Protein AF-A0A1A3QNN2-F1 (afdb_monomer)

Sequence (150 aa):
MANIGSTLSAANSAAAASTAAVPAAAADQVSAAVSQLLSAHGQEYQALAGQVEAFHQQFTQNLQAGAGAYAGAEAANVAVMQPLAAAASSIAGAAVAAANPVVQWFNGLLVDLQNLIGRFLFFLFAPILDPIINSLANAIATAIVQGLFK

Nearest PDB structures (foldseek):
  4fzs-assembly1_A  TM=6.208E-01  e=8.136E+00  Homo sapiens

Solvent-accessible surface area (backbone atoms only — not comparable to full-atom values): 8108 Å² total; per-residue (Å²): 137,64,64,63,64,52,51,51,49,53,51,49,63,70,45,42,64,68,38,38,60,38,73,51,88,48,96,48,70,65,35,42,53,51,19,50,53,47,13,51,51,30,48,51,50,52,57,49,49,55,53,50,50,56,50,51,52,53,52,54,51,52,51,51,52,50,52,50,51,52,54,50,50,51,52,52,50,50,65,58,47,54,59,52,52,52,49,53,53,50,52,55,50,49,53,52,60,66,46,45,61,57,53,51,50,53,52,48,51,54,51,51,50,53,53,50,51,52,53,50,51,45,68,74,42,41,84,69,46,50,62,53,53,53,50,51,52,50,52,50,54,50,49,54,57,58,60,72,76,106

Mean predicted aligned error: 12.83 Å

Radius of gyration: 50.77 Å; Cα contacts (8 Å, |Δi|>4): 39; chains: 1; bounding box: 118×33×108 Å

Secondary structure (DSSP, 8-state):
--HHHHHHHHHHHHHHHHHHSPPPSSSSHHHHHHHHHHHHHHHHHHHHHHHHHHHHHHHHHHHHHHHHHHHHHHHHHHHHHHHHHHHHHHHHHHHHHHHHHHHHHHHHHHHHHHHHHHHHHHHHHHHHHHHHHHHHHHHHHHHHHHHHT-

Foldseek 3Di:
DCVVLVVLVVVLVVCLVCQLQPDQPDPDPVSVVVRNVRNVVSVVVSVVSVVVSVVVVVVVVVVVVVVVVVVVVVVVVCVVVVVVVVVVVVVVVVVVVVCVVVVVVVVVVVVVVVVVVVVVVCVVCVVVVVVVVVVVVVVVVVVVVVVVVD

Structure (mmCIF, N/CA/C/O backbone):
data_AF-A0A1A3QNN2-F1
#
_entry.id   AF-A0A1A3QNN2-F1
#
loop_
_atom_site.group_PDB
_atom_site.id
_atom_site.type_symbol
_atom_site.label_atom_id
_atom_site.label_alt_id
_atom_site.label_comp_id
_atom_site.label_asym_id
_atom_site.label_entity_id
_atom_site.label_seq_id
_atom_site.pdbx_PDB_ins_code
_atom_site.Cartn_x
_atom_site.Cartn_y
_atom_site.Cartn_z
_atom_site.occupancy
_atom_site.B_iso_or_equiv
_atom_site.auth_seq_id
_atom_site.auth_comp_id
_atom_site.auth_asym_id
_atom_site.auth_atom_id
_atom_site.pdbx_PDB_model_num
ATOM 1 N N . MET A 1 1 ? -8.728 -9.376 13.944 1.00 53.78 1 MET A N 1
ATOM 2 C CA . MET A 1 1 ? -8.782 -8.447 15.098 1.00 53.78 1 MET A CA 1
ATOM 3 C C . MET A 1 1 ? -10.073 -8.586 15.925 1.00 53.78 1 MET A C 1
ATOM 5 O O . MET A 1 1 ? -10.527 -7.613 16.497 1.00 53.78 1 MET A O 1
ATOM 9 N N . ALA A 1 2 ? -10.645 -9.791 16.061 1.00 60.56 2 ALA A N 1
ATOM 10 C CA . ALA A 1 2 ? -11.905 -10.008 16.791 1.00 60.56 2 ALA A CA 1
ATOM 11 C C . ALA A 1 2 ? -11.723 -10.384 18.279 1.00 60.56 2 ALA A C 1
ATOM 13 O O . ALA A 1 2 ? -12.703 -10.593 18.988 1.00 60.56 2 ALA A O 1
ATOM 14 N N . ASN A 1 3 ? -10.480 -10.500 18.761 1.00 78.44 3 ASN A N 1
ATOM 15 C CA . ASN A 1 3 ? -10.209 -11.115 20.063 1.00 78.44 3 ASN A CA 1
ATOM 16 C C . ASN A 1 3 ? -10.598 -10.209 21.244 1.00 78.44 3 ASN A C 1
ATOM 18 O O . ASN A 1 3 ? -11.096 -10.697 22.247 1.00 78.44 3 ASN A O 1
ATOM 22 N N . ILE A 1 4 ? -10.424 -8.887 21.115 1.00 85.88 4 ILE A N 1
ATOM 23 C CA . ILE A 1 4 ? -10.742 -7.941 22.199 1.00 85.88 4 ILE A CA 1
ATOM 24 C C . ILE A 1 4 ? -12.257 -7.824 22.384 1.00 85.88 4 ILE A C 1
ATOM 26 O O . ILE A 1 4 ? -12.738 -8.016 23.494 1.00 85.88 4 ILE A O 1
ATOM 30 N N . GLY A 1 5 ? -13.013 -7.573 21.307 1.00 86.62 5 GLY A N 1
ATOM 31 C CA . GLY A 1 5 ? -14.473 -7.462 21.379 1.00 86.62 5 GLY A CA 1
ATOM 32 C C . GLY A 1 5 ? -15.151 -8.741 21.882 1.00 86.62 5 GLY A C 1
ATOM 33 O O . GLY A 1 5 ? -16.014 -8.668 22.748 1.00 86.62 5 GLY A O 1
ATOM 34 N N . SER A 1 6 ? -14.719 -9.916 21.410 1.00 86.06 6 SER A N 1
ATOM 35 C CA . SER A 1 6 ? -15.267 -11.199 21.888 1.00 86.06 6 SER A CA 1
ATOM 36 C C . SER A 1 6 ? -14.889 -11.509 23.341 1.00 86.06 6 SER A C 1
ATOM 38 O O . SER A 1 6 ? -15.743 -11.962 24.099 1.00 86.06 6 SER A O 1
ATOM 40 N N . THR A 1 7 ? -13.653 -11.215 23.761 1.00 90.94 7 THR A N 1
ATOM 41 C CA . THR A 1 7 ? -13.229 -11.374 25.166 1.00 90.94 7 THR A CA 1
ATOM 42 C C . THR A 1 7 ? -14.007 -10.438 26.090 1.00 90.94 7 THR A C 1
ATOM 44 O O . THR A 1 7 ? -14.441 -10.853 27.162 1.00 90.94 7 THR A O 1
ATOM 47 N N . LEU A 1 8 ? -14.217 -9.187 25.671 1.00 89.31 8 LEU A N 1
ATOM 48 C CA . LEU A 1 8 ? -14.967 -8.201 26.446 1.00 89.31 8 LEU A CA 1
ATOM 49 C C . LEU A 1 8 ? -16.445 -8.590 26.572 1.00 89.31 8 LEU A C 1
ATOM 51 O O . LEU A 1 8 ? -16.998 -8.514 27.665 1.00 89.31 8 LEU A O 1
ATOM 55 N N . SER A 1 9 ? -17.054 -9.074 25.488 1.00 90.31 9 SER A N 1
ATOM 56 C CA . SER A 1 9 ? -18.429 -9.580 25.500 1.00 90.31 9 SER A CA 1
ATOM 57 C C . SER A 1 9 ? -18.596 -10.775 26.440 1.00 90.31 9 SER A C 1
ATOM 59 O O . SER A 1 9 ? -19.490 -10.794 27.287 1.00 90.31 9 SER A O 1
ATOM 61 N N . ALA A 1 10 ? -17.668 -11.737 26.381 1.00 91.62 10 ALA A N 1
ATOM 62 C CA . ALA A 1 10 ? -17.665 -12.886 27.282 1.00 91.62 10 ALA A CA 1
ATOM 63 C C . ALA A 1 10 ? -17.510 -12.468 28.755 1.00 91.62 10 ALA A C 1
ATOM 65 O O . ALA A 1 10 ? -18.221 -12.981 29.620 1.00 91.62 10 ALA A O 1
ATOM 66 N N . ALA A 1 11 ? -16.623 -11.511 29.043 1.00 92.69 11 ALA A N 1
ATOM 67 C CA . ALA A 1 11 ? -16.431 -10.979 30.390 1.00 92.69 11 ALA A CA 1
ATOM 68 C C . ALA A 1 11 ? -17.681 -10.245 30.909 1.00 92.69 11 ALA A C 1
ATOM 70 O O . ALA A 1 11 ? -18.110 -10.490 32.038 1.00 92.69 11 ALA A O 1
ATOM 71 N N . ASN A 1 12 ? -18.305 -9.404 30.077 1.00 93.06 12 ASN A N 1
ATOM 72 C CA . ASN A 1 12 ? -19.528 -8.681 30.432 1.00 93.06 12 ASN A CA 1
ATOM 73 C C . ASN A 1 12 ? -20.699 -9.634 30.675 1.00 93.06 12 ASN A C 1
ATOM 75 O O . ASN A 1 12 ? -21.387 -9.499 31.688 1.00 93.06 12 ASN A O 1
ATOM 79 N N . SER A 1 13 ? -20.872 -10.642 29.816 1.00 92.62 13 SER A N 1
ATOM 80 C CA . SER A 1 13 ? -21.900 -11.671 29.986 1.00 92.62 13 SER A CA 1
ATOM 81 C C . SER A 1 13 ? -21.688 -12.499 31.255 1.00 92.62 13 SER A C 1
ATOM 83 O O . SER A 1 13 ? -22.666 -12.831 31.923 1.00 92.62 13 SER A O 1
ATOM 85 N N . ALA A 1 14 ? -20.440 -12.826 31.609 1.00 95.12 14 ALA A N 1
ATOM 86 C CA . ALA A 1 14 ? -20.132 -13.568 32.832 1.00 95.12 14 ALA A CA 1
ATOM 87 C C . ALA A 1 14 ? -20.438 -12.754 34.104 1.00 95.12 14 ALA A C 1
ATOM 89 O O . ALA A 1 14 ? -20.874 -13.316 35.108 1.00 95.12 14 ALA A O 1
ATOM 90 N N . ALA A 1 15 ? -20.244 -11.433 34.059 1.00 93.75 15 ALA A N 1
ATOM 91 C CA . ALA A 1 15 ? -20.502 -10.525 35.179 1.00 93.75 15 ALA A CA 1
ATOM 92 C C . ALA A 1 15 ? -21.952 -10.000 35.249 1.00 93.75 15 ALA A C 1
ATOM 94 O O . ALA A 1 15 ? -22.338 -9.388 36.248 1.00 93.75 15 ALA A O 1
ATOM 95 N N . ALA A 1 16 ? -22.767 -10.210 34.211 1.00 94.19 16 ALA A N 1
ATOM 96 C CA . ALA A 1 16 ? -24.087 -9.590 34.092 1.00 94.19 16 ALA A CA 1
ATOM 97 C C . ALA A 1 16 ? -25.035 -9.963 35.237 1.00 94.19 16 ALA A C 1
ATOM 99 O O . ALA A 1 16 ? -25.620 -9.086 35.867 1.00 94.19 16 ALA A O 1
ATOM 100 N N . ALA A 1 17 ? -25.149 -11.254 35.554 1.00 91.69 17 ALA A N 1
ATOM 101 C CA . ALA A 1 17 ? -26.087 -11.719 36.574 1.00 91.69 17 ALA A CA 1
ATOM 102 C C . ALA A 1 17 ? -25.721 -11.224 37.984 1.00 91.69 17 ALA A C 1
ATOM 104 O O . ALA A 1 17 ? -26.600 -10.830 38.745 1.00 91.69 17 ALA A O 1
ATOM 105 N N . SER A 1 18 ? -24.430 -11.213 38.332 1.00 93.75 18 SER A N 1
ATOM 106 C CA . SER A 1 18 ? -23.973 -10.830 39.674 1.00 93.75 18 SER A CA 1
ATOM 107 C C . SER A 1 18 ? -24.000 -9.322 39.920 1.00 93.75 18 SER A C 1
ATOM 109 O O . SER A 1 18 ? -24.103 -8.902 41.069 1.00 93.75 18 SER A O 1
ATOM 111 N N . THR A 1 19 ? -23.931 -8.506 38.865 1.00 94.88 19 THR A N 1
ATOM 112 C CA . THR A 1 19 ? -23.944 -7.037 38.973 1.00 94.88 19 THR A CA 1
ATOM 113 C C . THR A 1 19 ? -25.334 -6.428 38.777 1.00 94.88 19 THR A C 1
ATOM 115 O O . THR A 1 19 ? -25.612 -5.380 39.350 1.00 94.88 19 THR A O 1
ATOM 118 N N . ALA A 1 20 ? -26.231 -7.082 38.031 1.00 94.81 20 ALA A N 1
ATOM 119 C CA . ALA A 1 20 ? -27.588 -6.586 37.765 1.00 94.81 20 ALA A CA 1
ATOM 120 C C . ALA A 1 20 ? -28.656 -7.063 38.773 1.00 94.81 20 ALA A C 1
ATOM 122 O O . ALA A 1 20 ? -29.792 -6.588 38.722 1.00 94.81 20 ALA A O 1
ATOM 123 N N . ALA A 1 21 ? -28.314 -8.006 39.658 1.00 93.19 21 ALA A N 1
ATOM 124 C CA . ALA A 1 21 ? -29.215 -8.581 40.661 1.00 93.19 21 ALA A CA 1
ATOM 125 C C . ALA A 1 21 ? -28.521 -8.701 42.030 1.00 93.19 21 ALA A C 1
ATOM 127 O O . ALA A 1 21 ? -28.374 -9.790 42.588 1.00 93.19 21 ALA A O 1
ATOM 128 N N . VAL A 1 22 ? -28.062 -7.568 42.566 1.00 95.19 22 VAL A N 1
ATOM 129 C CA . VAL A 1 22 ? -27.357 -7.516 43.853 1.00 95.19 22 VAL A CA 1
ATOM 130 C C . VAL A 1 22 ?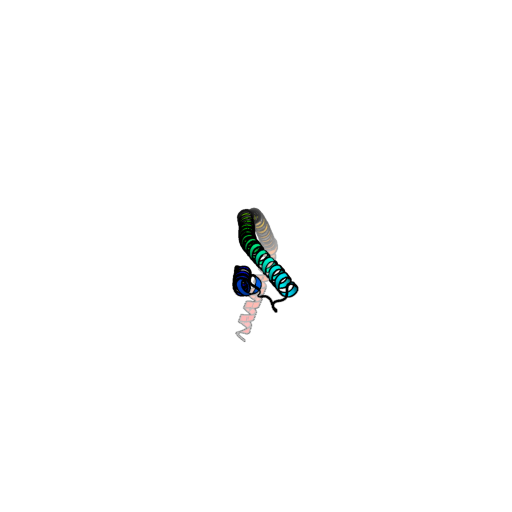 -28.370 -7.654 44.995 1.00 95.19 22 VAL A C 1
ATOM 132 O O . VAL A 1 22 ? -29.264 -6.816 45.090 1.00 95.19 22 VAL A O 1
ATOM 135 N N . PRO A 1 23 ? -28.262 -8.655 45.888 1.00 92.81 23 PRO A N 1
ATOM 136 C CA . PRO A 1 23 ? -29.171 -8.796 47.025 1.00 92.81 23 PRO A CA 1
ATOM 137 C C . PRO A 1 23 ? -28.888 -7.762 48.127 1.00 92.81 23 PRO A C 1
ATOM 139 O O . PRO A 1 23 ? -27.761 -7.291 48.284 1.00 92.81 23 PRO A O 1
ATOM 142 N N . ALA A 1 24 ? -29.905 -7.427 48.927 1.00 93.50 24 ALA A N 1
ATOM 143 C CA . ALA A 1 24 ? -29.736 -6.570 50.102 1.00 93.50 24 ALA A CA 1
ATOM 144 C C . ALA A 1 24 ? -28.898 -7.278 51.182 1.00 93.50 24 ALA A C 1
ATOM 146 O O . ALA A 1 24 ? -29.132 -8.446 51.491 1.00 93.50 24 ALA A O 1
ATOM 147 N N . ALA A 1 25 ? -27.938 -6.562 51.774 1.00 91.75 25 ALA A N 1
ATOM 148 C CA . ALA A 1 25 ? -27.034 -7.115 52.787 1.00 91.75 25 ALA A CA 1
ATOM 149 C C . ALA A 1 25 ? -27.722 -7.380 54.142 1.00 91.75 25 ALA A C 1
ATOM 151 O O . ALA A 1 25 ? -27.307 -8.267 54.885 1.00 91.75 25 ALA A O 1
ATOM 152 N N . ALA A 1 26 ? -28.774 -6.620 54.456 1.00 90.81 26 ALA A N 1
ATOM 153 C CA . ALA A 1 26 ? -29.610 -6.769 55.642 1.00 90.81 26 ALA A CA 1
ATOM 154 C C . ALA A 1 26 ? -31.054 -6.313 55.348 1.00 90.81 26 ALA A C 1
ATOM 156 O O . ALA A 1 26 ? -31.343 -5.769 54.284 1.00 90.81 26 ALA A O 1
ATOM 157 N N . ALA A 1 27 ? -31.972 -6.559 56.289 1.00 92.31 27 ALA A N 1
ATOM 158 C CA . ALA A 1 27 ? -33.405 -6.272 56.140 1.00 92.31 27 ALA A CA 1
ATOM 159 C C . ALA A 1 27 ? -33.782 -4.787 56.335 1.00 92.31 27 ALA A C 1
ATOM 161 O O . ALA A 1 27 ? -34.964 -4.445 56.359 1.00 92.31 27 ALA A O 1
ATOM 162 N N . ASP A 1 28 ? -32.800 -3.905 56.518 1.00 96.44 28 ASP A N 1
ATOM 163 C CA . ASP A 1 28 ? -33.036 -2.478 56.681 1.00 96.44 28 ASP A CA 1
ATOM 164 C C . ASP A 1 28 ? -33.253 -1.768 55.330 1.00 96.44 28 ASP A C 1
ATOM 166 O O . ASP A 1 28 ? -32.859 -2.234 54.258 1.00 96.44 28 ASP A O 1
ATOM 170 N N . GLN A 1 29 ? -33.888 -0.598 55.391 1.00 94.25 29 GLN A N 1
ATOM 171 C CA . GLN A 1 29 ? -34.237 0.184 54.204 1.00 94.25 29 GLN A CA 1
ATOM 172 C C . GLN A 1 29 ? -33.010 0.733 53.462 1.00 94.25 29 GLN A C 1
ATOM 174 O O . GLN A 1 29 ? -33.074 0.907 52.246 1.00 94.25 29 GLN A O 1
ATOM 179 N N . VAL A 1 30 ? -31.895 0.985 54.156 1.00 95.56 30 VAL A N 1
ATOM 180 C CA . VAL A 1 30 ? -30.668 1.494 53.528 1.00 95.56 30 VAL A CA 1
ATOM 181 C C . VAL A 1 30 ? -30.022 0.387 52.699 1.00 95.56 30 VAL A C 1
ATOM 183 O O . VAL A 1 30 ? -29.708 0.610 51.531 1.00 95.56 30 VAL A O 1
ATOM 186 N N . SER A 1 31 ? -29.912 -0.827 53.243 1.00 95.69 31 SER A N 1
ATOM 187 C CA . SER A 1 31 ? -29.427 -2.005 52.512 1.00 95.69 31 SER A CA 1
ATOM 188 C C . SER A 1 31 ? -30.272 -2.313 51.274 1.00 95.69 31 SER A C 1
ATOM 190 O O . SER A 1 31 ? -29.718 -2.616 50.214 1.00 95.69 31 SER A O 1
ATOM 192 N N . ALA A 1 32 ? -31.600 -2.198 51.378 1.00 95.31 32 ALA A N 1
ATOM 193 C CA . ALA A 1 32 ? -32.502 -2.371 50.240 1.00 95.31 32 ALA A CA 1
ATOM 194 C C . ALA A 1 32 ? -32.297 -1.288 49.164 1.00 95.31 32 ALA A C 1
ATOM 196 O O . ALA A 1 32 ? -32.194 -1.609 47.980 1.00 95.31 32 ALA A O 1
ATOM 197 N N . ALA A 1 33 ? -32.177 -0.018 49.567 1.00 95.56 33 ALA A N 1
ATOM 198 C CA . ALA A 1 33 ? -31.946 1.092 48.643 1.00 95.56 33 ALA A CA 1
ATOM 199 C C . ALA A 1 33 ? -30.590 0.983 47.922 1.00 95.56 33 ALA A C 1
ATOM 201 O O . ALA A 1 33 ? -30.511 1.209 46.715 1.00 95.56 33 ALA A O 1
ATOM 202 N N . VAL A 1 34 ? -29.528 0.585 48.632 1.00 96.06 34 VAL A N 1
ATOM 203 C CA . VAL A 1 34 ? -28.193 0.380 48.041 1.00 96.06 34 VAL A CA 1
ATOM 204 C C . VAL A 1 34 ? -28.201 -0.785 47.046 1.00 96.06 34 VAL A C 1
ATOM 206 O O . VAL A 1 34 ? -27.667 -0.650 45.947 1.00 96.06 34 VAL A O 1
ATOM 209 N N . SER A 1 35 ? -28.842 -1.906 47.389 1.00 96.31 35 SER A N 1
ATOM 210 C CA . SER A 1 35 ? -29.010 -3.053 46.482 1.00 96.31 35 SER A CA 1
ATOM 211 C C . SER A 1 35 ? -29.755 -2.669 45.197 1.00 96.31 35 SER A C 1
ATOM 213 O O . SER A 1 35 ? -29.321 -3.043 44.102 1.00 96.31 35 SER A O 1
ATOM 215 N N . GLN A 1 36 ? -30.825 -1.873 45.305 1.00 96.31 36 GLN A N 1
ATOM 216 C CA . GLN A 1 36 ? -31.558 -1.365 44.143 1.00 96.31 36 GLN A CA 1
ATOM 217 C C . GLN A 1 36 ? -30.700 -0.442 43.275 1.00 96.31 36 GLN A C 1
ATOM 219 O O . GLN A 1 36 ? -30.675 -0.620 42.058 1.00 96.31 36 GLN A O 1
ATOM 224 N N . LEU A 1 37 ? -29.965 0.498 43.879 1.00 96.38 37 LEU A N 1
ATOM 225 C CA . LEU A 1 37 ? -29.078 1.407 43.149 1.00 96.38 37 LEU A CA 1
ATOM 226 C C . LEU A 1 37 ? -27.994 0.643 42.374 1.00 96.38 37 LEU A C 1
ATOM 228 O O . LEU A 1 37 ? -27.776 0.910 41.193 1.00 96.38 37 LEU A O 1
ATOM 232 N N . LEU A 1 38 ? -27.334 -0.321 43.021 1.00 96.69 38 LEU A N 1
ATOM 233 C CA . LEU A 1 38 ? -26.283 -1.127 42.393 1.00 96.69 38 LEU A CA 1
ATOM 234 C C . LEU A 1 38 ? -26.834 -1.993 41.257 1.00 96.69 38 LEU A C 1
ATOM 236 O O . LEU A 1 38 ? -26.234 -2.047 40.187 1.00 96.69 38 LEU A O 1
ATOM 240 N N . SER A 1 39 ? -27.994 -2.617 41.469 1.00 97.12 39 SER A N 1
ATOM 241 C CA . SER A 1 39 ? -28.652 -3.436 40.447 1.00 97.12 39 SER A CA 1
ATOM 242 C C . SER A 1 39 ? -29.067 -2.598 39.235 1.00 97.12 39 SER A C 1
ATOM 244 O O . SER A 1 39 ? -28.838 -3.014 38.100 1.00 97.12 39 SER A O 1
ATOM 246 N N . ALA A 1 40 ? -29.612 -1.396 39.457 1.00 97.00 40 ALA A N 1
ATOM 247 C CA . ALA A 1 40 ? -29.950 -0.461 38.384 1.00 97.00 40 ALA A CA 1
ATOM 248 C C . ALA A 1 40 ? -28.701 -0.034 37.594 1.00 97.00 40 ALA A C 1
ATOM 250 O O . ALA A 1 40 ? -28.695 -0.103 36.366 1.00 97.00 40 ALA A O 1
ATOM 251 N N . HIS A 1 41 ? -27.610 0.306 38.287 1.00 96.75 41 HIS A N 1
ATOM 252 C CA . HIS A 1 41 ? -26.347 0.651 37.636 1.00 96.75 41 HIS A CA 1
ATOM 253 C C . HIS A 1 41 ? -25.772 -0.513 36.813 1.00 96.75 41 HIS A C 1
ATOM 255 O O . HIS A 1 41 ? -25.306 -0.312 35.692 1.00 96.75 41 HIS A O 1
ATOM 261 N N . GLY A 1 42 ? -25.846 -1.744 37.331 1.00 96.06 42 GLY A N 1
ATOM 262 C CA . GLY A 1 42 ? -25.444 -2.946 36.600 1.00 96.06 42 GLY A CA 1
ATOM 263 C C . GLY A 1 42 ? -26.254 -3.151 35.317 1.00 96.06 42 GLY A C 1
ATOM 264 O O . GLY A 1 42 ? -25.684 -3.465 34.275 1.00 96.06 42 GLY A O 1
ATOM 265 N N . GLN A 1 43 ? -27.568 -2.915 35.354 1.00 96.19 43 G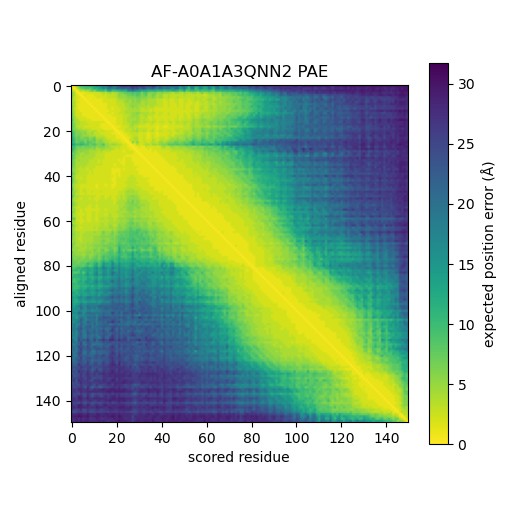LN A N 1
ATOM 266 C CA . GLN A 1 43 ? -28.434 -3.012 34.172 1.00 96.19 43 GLN A CA 1
ATOM 267 C C . GLN A 1 43 ? -28.096 -1.950 33.115 1.00 96.19 43 GLN A C 1
ATOM 269 O O . GLN A 1 43 ? -27.993 -2.277 31.930 1.00 96.19 43 GLN A O 1
ATOM 274 N N . GLU A 1 44 ? -27.864 -0.703 33.530 1.00 96.56 44 GLU A N 1
ATOM 275 C CA . GLU A 1 44 ? -27.427 0.375 32.633 1.00 96.56 44 GLU A CA 1
ATOM 276 C C . GLU A 1 44 ? -26.061 0.076 32.003 1.00 96.56 44 GLU A C 1
ATOM 278 O O . GLU A 1 44 ? -25.883 0.245 30.794 1.00 96.56 44 GLU A O 1
ATOM 283 N N . TYR A 1 45 ? -25.112 -0.429 32.797 1.00 96.25 45 TYR A N 1
ATOM 284 C CA . TYR A 1 45 ? -23.802 -0.840 32.301 1.00 96.25 45 TYR A CA 1
ATOM 285 C C . TYR A 1 45 ? -23.917 -1.931 31.232 1.00 96.25 45 TYR A C 1
ATOM 287 O O . TYR A 1 45 ? -23.284 -1.826 30.184 1.00 96.25 45 TYR A O 1
ATOM 295 N N . GLN A 1 46 ? -24.751 -2.952 31.453 1.00 96.19 46 GLN A N 1
ATOM 296 C CA . GLN A 1 46 ? -24.952 -4.030 30.478 1.00 96.19 46 GLN A CA 1
ATOM 297 C C . GLN A 1 46 ? -25.613 -3.525 29.186 1.00 96.19 46 GLN A C 1
ATOM 299 O O . GLN A 1 46 ? -25.221 -3.929 28.089 1.00 96.19 46 GLN A O 1
ATOM 304 N N . ALA A 1 47 ? -26.560 -2.587 29.287 1.00 94.69 47 ALA A N 1
ATOM 305 C CA . ALA A 1 47 ? -27.153 -1.949 28.114 1.00 94.69 47 ALA A CA 1
ATOM 306 C C . ALA A 1 47 ? -26.113 -1.150 27.306 1.00 94.69 47 ALA A C 1
ATOM 308 O O . ALA A 1 47 ? -26.079 -1.236 26.075 1.00 94.69 47 ALA A O 1
ATOM 309 N N . LEU A 1 48 ? -25.232 -0.410 27.986 1.00 94.81 48 LEU A N 1
ATOM 310 C CA . LEU A 1 48 ? -24.137 0.321 27.348 1.00 94.81 48 LEU A CA 1
ATOM 311 C C . LEU A 1 48 ? -23.093 -0.626 26.739 1.00 94.81 48 LEU A C 1
ATOM 313 O O . LEU A 1 48 ? -22.625 -0.383 25.626 1.00 94.81 48 LEU A O 1
ATOM 317 N N . ALA A 1 49 ? -22.757 -1.720 27.425 1.00 92.19 49 ALA A N 1
ATOM 318 C CA . ALA A 1 49 ? -21.829 -2.732 26.932 1.00 92.19 49 ALA A CA 1
ATOM 319 C C . ALA A 1 49 ? -22.279 -3.295 25.574 1.00 92.19 49 ALA A C 1
ATOM 321 O O . ALA A 1 49 ? -21.470 -3.370 24.648 1.00 92.19 49 ALA A O 1
ATOM 322 N N . GLY A 1 50 ? -23.578 -3.570 25.406 1.00 91.19 50 GLY A N 1
ATOM 323 C CA . GLY A 1 50 ? -24.138 -3.991 24.117 1.00 91.19 50 GLY A CA 1
ATOM 324 C C . GLY A 1 50 ? -23.986 -2.941 23.003 1.00 91.19 50 GLY A C 1
ATOM 325 O O . GLY A 1 50 ? -23.679 -3.282 21.859 1.00 91.19 50 GLY A O 1
ATOM 326 N N . GLN A 1 51 ? -24.131 -1.649 23.318 1.00 94.12 51 GLN A N 1
ATOM 327 C CA . GLN A 1 51 ? -23.908 -0.570 22.340 1.00 94.12 51 GLN A CA 1
ATOM 328 C C . GLN A 1 51 ? -22.432 -0.464 21.934 1.00 94.12 51 GLN A C 1
ATOM 330 O O . GLN A 1 51 ? -22.119 -0.274 20.755 1.00 94.12 51 GLN A O 1
ATOM 335 N N . VAL A 1 52 ? -21.520 -0.624 22.896 1.00 91.62 52 VAL A N 1
ATOM 336 C CA . VAL A 1 52 ? -20.072 -0.613 22.653 1.00 91.62 52 VAL A CA 1
ATOM 337 C C . VAL A 1 52 ? -19.648 -1.791 21.774 1.00 91.62 52 VAL A C 1
ATOM 339 O O . VAL A 1 52 ? -18.809 -1.614 20.892 1.00 91.62 52 VAL A O 1
ATOM 342 N N . GLU A 1 53 ? -20.240 -2.973 21.953 1.00 91.31 53 GLU A N 1
ATOM 343 C CA . GLU A 1 53 ? -19.984 -4.128 21.085 1.00 91.31 53 GLU A CA 1
ATOM 344 C C . GLU A 1 53 ? -20.368 -3.848 19.627 1.00 91.31 53 GLU A C 1
ATOM 346 O O . GLU A 1 53 ? -19.556 -4.067 18.721 1.00 91.31 53 GLU A O 1
ATOM 351 N N . ALA A 1 54 ? -21.565 -3.303 19.395 1.00 90.75 54 ALA A N 1
ATOM 352 C CA . ALA A 1 54 ? -22.022 -2.934 18.055 1.00 90.75 54 ALA A CA 1
ATOM 353 C C . ALA A 1 54 ? -21.116 -1.865 17.418 1.00 90.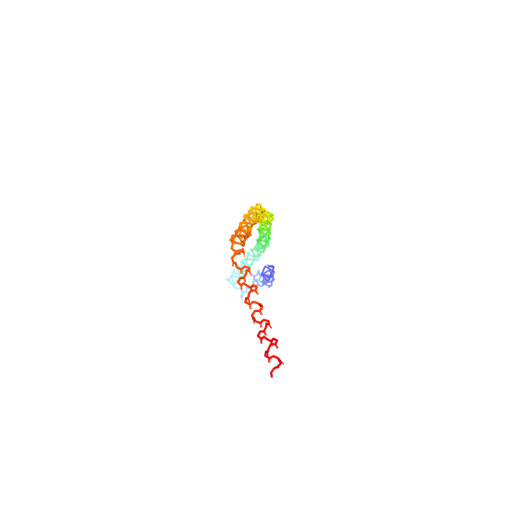75 54 ALA A C 1
ATOM 355 O O . ALA A 1 54 ? -20.715 -1.990 16.257 1.00 90.75 54 ALA A O 1
ATOM 356 N N . PHE A 1 55 ? -20.723 -0.851 18.194 1.00 92.19 55 PHE A N 1
ATOM 357 C CA . PHE A 1 55 ? -19.766 0.162 17.753 1.00 92.19 55 PHE A CA 1
ATOM 358 C C . PHE A 1 55 ? -18.407 -0.451 17.391 1.00 92.19 55 PHE A C 1
ATOM 360 O O . PHE A 1 55 ? -17.856 -0.150 16.334 1.00 92.19 55 PHE A O 1
ATOM 367 N N . HIS A 1 56 ? -17.865 -1.338 18.230 1.00 92.81 56 HIS A N 1
ATOM 368 C CA . HIS A 1 56 ? -16.573 -1.979 17.984 1.00 92.81 56 HIS A CA 1
ATOM 369 C C . HIS A 1 56 ? -16.579 -2.818 16.697 1.00 92.81 56 HIS A C 1
ATOM 371 O O . HIS A 1 56 ? -15.595 -2.814 15.945 1.00 92.81 56 HIS A O 1
ATOM 377 N N . GLN A 1 57 ? -17.687 -3.512 16.418 1.00 91.69 57 GLN A N 1
ATOM 378 C CA . GLN A 1 57 ? -17.870 -4.252 15.169 1.00 91.69 57 GLN A CA 1
ATOM 379 C C . GLN A 1 57 ? -17.849 -3.312 13.959 1.00 91.69 57 GLN A C 1
ATOM 381 O O . GLN A 1 57 ? -17.076 -3.547 13.029 1.00 91.69 57 GLN A O 1
ATOM 386 N N . GLN A 1 58 ? -18.624 -2.224 13.994 1.00 94.56 58 GLN A N 1
ATOM 387 C CA . GLN A 1 58 ? -18.644 -1.226 12.918 1.00 94.56 58 GLN A CA 1
ATOM 388 C C . GLN A 1 58 ? -17.278 -0.559 12.726 1.00 94.56 58 GLN A C 1
ATOM 390 O O . GLN A 1 58 ? -16.798 -0.440 11.600 1.00 94.56 58 GLN A O 1
ATOM 395 N N . PHE A 1 59 ? -16.610 -0.181 13.816 1.00 93.56 59 PHE A N 1
ATOM 396 C CA . PHE A 1 59 ? -15.261 0.377 13.784 1.00 93.56 59 PHE A CA 1
ATOM 397 C C . PHE A 1 59 ? -14.285 -0.568 13.076 1.00 93.56 59 PHE A C 1
ATOM 399 O O . PHE A 1 59 ? -13.554 -0.158 12.175 1.00 93.56 59 PHE A O 1
ATOM 406 N N . THR A 1 60 ? -14.306 -1.850 13.441 1.00 93.81 60 THR A N 1
ATOM 407 C CA . THR A 1 60 ? -13.400 -2.856 12.876 1.00 93.81 60 THR A CA 1
ATOM 408 C C . THR A 1 60 ? -13.698 -3.135 11.401 1.00 93.81 60 THR A C 1
ATOM 410 O O . THR A 1 60 ? -12.764 -3.324 10.619 1.00 93.81 60 THR A O 1
ATOM 413 N N . GLN A 1 61 ? -14.972 -3.132 11.000 1.00 94.62 61 GLN A N 1
ATOM 414 C CA . GLN A 1 61 ? -15.379 -3.253 9.596 1.00 94.62 61 GLN A CA 1
ATOM 415 C C . GLN A 1 61 ? -14.905 -2.049 8.773 1.00 94.62 61 GLN A C 1
ATOM 417 O O . GLN A 1 61 ? -14.270 -2.230 7.734 1.00 94.62 61 GLN A O 1
ATOM 422 N N . ASN A 1 62 ? -15.133 -0.830 9.265 1.00 96.56 62 ASN A N 1
ATOM 423 C CA . ASN A 1 62 ? -14.708 0.397 8.593 1.00 96.56 62 ASN A CA 1
ATOM 424 C C . ASN A 1 62 ? -13.184 0.485 8.476 1.00 96.56 62 ASN A C 1
ATOM 426 O O . ASN A 1 62 ? -12.669 0.875 7.430 1.00 96.56 62 ASN A O 1
ATOM 430 N N . LEU A 1 63 ? -12.454 0.076 9.516 1.00 95.81 63 LEU A N 1
ATOM 431 C CA . LEU A 1 63 ? -10.995 0.025 9.489 1.00 95.81 63 LEU A CA 1
ATOM 432 C C . LEU A 1 63 ? -10.483 -0.943 8.413 1.00 95.81 63 LEU A C 1
ATOM 434 O O . LEU A 1 63 ? -9.566 -0.603 7.669 1.00 95.81 63 LEU A O 1
ATOM 438 N N . GLN A 1 64 ? -11.087 -2.130 8.300 1.00 96.19 64 GLN A N 1
ATOM 439 C CA . GLN A 1 64 ? -10.726 -3.102 7.262 1.00 96.19 64 GLN A CA 1
ATOM 440 C C . GLN A 1 64 ? -11.056 -2.590 5.859 1.00 96.19 64 GLN A C 1
ATOM 442 O O . GLN A 1 64 ? -10.228 -2.715 4.957 1.00 96.19 64 GLN A O 1
ATOM 447 N N . ALA A 1 65 ? -12.225 -1.974 5.678 1.00 97.38 65 ALA A N 1
ATOM 448 C CA . ALA A 1 65 ? -12.609 -1.364 4.409 1.00 97.38 65 ALA A CA 1
ATOM 449 C C . ALA A 1 65 ? -11.639 -0.239 4.008 1.00 97.38 65 ALA A C 1
ATOM 451 O O . ALA A 1 65 ? -11.186 -0.195 2.865 1.00 97.38 65 ALA A O 1
ATOM 452 N N . GLY A 1 66 ? -11.258 0.623 4.956 1.00 97.62 66 GLY A N 1
ATOM 453 C CA . GLY A 1 66 ? -10.269 1.679 4.742 1.00 97.62 66 GLY A CA 1
ATOM 454 C C . GLY A 1 66 ? -8.893 1.128 4.367 1.00 97.62 66 GLY A C 1
ATOM 455 O O . GLY A 1 66 ? -8.301 1.579 3.390 1.00 97.62 66 GLY A O 1
ATOM 456 N N . ALA A 1 67 ? -8.406 0.107 5.079 1.00 97.50 67 ALA A N 1
ATOM 457 C CA . ALA A 1 67 ? -7.147 -0.560 4.744 1.00 97.50 67 ALA A CA 1
ATOM 458 C C . ALA A 1 67 ? -7.178 -1.168 3.330 1.00 97.50 67 ALA A C 1
ATOM 460 O O . ALA A 1 67 ? -6.223 -1.012 2.570 1.00 97.50 67 ALA A O 1
ATOM 461 N N . GLY A 1 68 ? -8.294 -1.799 2.951 1.00 97.88 68 GLY A N 1
ATOM 462 C CA . GLY A 1 68 ? -8.504 -2.312 1.597 1.00 97.88 68 GLY A CA 1
ATOM 463 C C . GLY A 1 68 ? -8.507 -1.210 0.535 1.00 97.88 68 GLY A C 1
ATOM 464 O O . GLY A 1 68 ? -7.902 -1.379 -0.522 1.00 97.88 68 GLY A O 1
ATOM 465 N N . ALA A 1 69 ? -9.125 -0.062 0.822 1.00 97.81 69 ALA A N 1
ATOM 466 C CA . ALA A 1 69 ? -9.132 1.087 -0.082 1.00 97.81 69 ALA A CA 1
ATOM 467 C C . ALA A 1 69 ? -7.722 1.661 -0.301 1.00 97.81 69 ALA A C 1
ATOM 469 O O . ALA A 1 69 ? -7.345 1.921 -1.443 1.00 97.81 69 ALA A O 1
ATOM 470 N N . TYR A 1 70 ? -6.923 1.802 0.763 1.00 96.38 70 TYR A N 1
ATOM 471 C CA . TYR A 1 70 ? -5.532 2.255 0.649 1.00 96.38 70 TYR A CA 1
ATOM 472 C C . TYR A 1 70 ? -4.660 1.257 -0.117 1.00 96.38 70 TYR A C 1
ATOM 474 O O . TYR A 1 70 ? -3.959 1.661 -1.041 1.00 96.38 70 TYR A O 1
ATOM 482 N N . ALA A 1 71 ? -4.762 -0.041 0.183 1.00 97.69 71 ALA A N 1
ATOM 483 C CA . ALA A 1 71 ? -4.041 -1.072 -0.564 1.00 97.69 71 ALA A CA 1
ATOM 484 C C . ALA A 1 71 ? -4.439 -1.091 -2.054 1.00 97.69 71 ALA A C 1
ATOM 486 O O . ALA A 1 71 ? -3.590 -1.235 -2.932 1.00 97.69 71 ALA A O 1
ATOM 487 N N . GLY A 1 72 ? -5.728 -0.895 -2.356 1.00 97.75 72 GLY A N 1
ATOM 488 C CA . GLY A 1 72 ? -6.220 -0.760 -3.727 1.00 97.75 72 GLY A CA 1
ATOM 489 C C . GLY A 1 72 ? -5.663 0.475 -4.442 1.00 97.75 72 GLY A C 1
ATOM 490 O O . GLY A 1 72 ? -5.263 0.382 -5.603 1.00 97.75 72 GLY A O 1
ATOM 491 N N . ALA A 1 73 ? -5.582 1.615 -3.752 1.00 96.62 73 ALA A N 1
ATOM 492 C CA . ALA A 1 73 ? -4.981 2.834 -4.288 1.00 96.62 73 ALA A CA 1
ATOM 493 C C . ALA A 1 73 ? -3.474 2.667 -4.555 1.00 96.62 73 ALA A C 1
ATOM 495 O O . ALA A 1 73 ? -2.988 3.080 -5.607 1.00 96.62 73 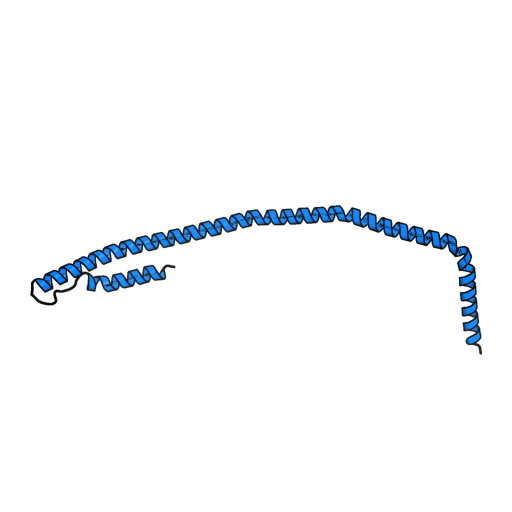ALA A O 1
ATOM 496 N N . GLU A 1 74 ? -2.738 2.016 -3.651 1.00 96.56 74 GLU A N 1
ATOM 497 C CA . GLU A 1 74 ? -1.324 1.683 -3.862 1.00 96.56 74 GLU A CA 1
ATOM 498 C C . GLU A 1 74 ? -1.135 0.766 -5.075 1.00 96.56 74 GLU A C 1
ATOM 500 O O . GLU A 1 74 ? -0.293 1.047 -5.929 1.00 96.56 74 GLU A O 1
ATOM 505 N N . ALA A 1 75 ? -1.955 -0.280 -5.208 1.00 96.88 75 ALA A N 1
ATOM 506 C CA . ALA A 1 75 ? -1.908 -1.177 -6.360 1.00 96.88 75 ALA A CA 1
ATOM 507 C C . ALA A 1 75 ? -2.191 -0.440 -7.681 1.00 96.88 75 ALA A C 1
ATOM 509 O O . ALA A 1 75 ? -1.491 -0.657 -8.672 1.00 96.88 75 ALA A O 1
ATOM 510 N N . ALA A 1 76 ? -3.173 0.467 -7.695 1.00 95.88 76 ALA A N 1
ATOM 511 C CA . ALA A 1 76 ? -3.472 1.299 -8.858 1.00 95.88 76 ALA A CA 1
ATOM 512 C C . ALA A 1 76 ? -2.301 2.234 -9.210 1.00 95.88 76 ALA A C 1
ATOM 514 O O . ALA A 1 76 ? -1.922 2.335 -10.378 1.00 95.88 76 ALA A O 1
ATOM 515 N N . ASN A 1 77 ? -1.681 2.866 -8.210 1.00 95.38 77 ASN A N 1
ATOM 516 C CA . ASN A 1 77 ? -0.513 3.722 -8.417 1.00 95.38 77 ASN A CA 1
ATOM 517 C C . ASN A 1 77 ? 0.669 2.930 -8.998 1.00 95.38 77 ASN A C 1
ATOM 519 O O . ASN A 1 77 ? 1.279 3.368 -9.974 1.00 95.38 77 ASN A O 1
ATOM 523 N N . VAL A 1 78 ? 0.955 1.736 -8.464 1.00 96.31 78 VAL A N 1
ATOM 524 C CA . VAL A 1 78 ? 1.997 0.841 -9.000 1.00 96.31 78 VAL A CA 1
ATOM 525 C C . VAL A 1 78 ? 1.698 0.452 -10.449 1.00 96.31 78 VAL A C 1
ATOM 527 O O . VAL A 1 78 ? 2.591 0.529 -11.295 1.00 96.31 78 VAL A O 1
ATOM 530 N N . ALA A 1 79 ? 0.445 0.106 -10.761 1.00 94.88 79 ALA A N 1
ATOM 531 C CA . ALA A 1 79 ? 0.029 -0.273 -12.110 1.00 94.88 79 ALA A CA 1
ATOM 532 C C . ALA A 1 79 ? 0.239 0.848 -13.145 1.00 94.88 79 ALA A C 1
ATOM 534 O O . ALA A 1 79 ? 0.526 0.556 -14.304 1.00 94.88 79 ALA A O 1
ATOM 535 N N . VAL A 1 80 ? 0.141 2.119 -12.740 1.00 94.19 80 VAL A N 1
ATOM 536 C CA . VAL A 1 80 ? 0.431 3.275 -13.607 1.00 94.19 80 VAL A CA 1
ATOM 537 C C . VAL A 1 80 ? 1.934 3.562 -13.693 1.00 94.19 80 VAL A C 1
ATOM 539 O O . VAL A 1 80 ? 2.444 3.895 -14.765 1.00 94.19 80 VAL A O 1
ATOM 542 N N . MET A 1 81 ? 2.676 3.418 -12.592 1.00 95.31 81 MET A N 1
ATOM 543 C CA . MET A 1 81 ? 4.110 3.733 -12.556 1.00 95.31 81 MET A CA 1
ATOM 544 C C . MET A 1 81 ? 4.981 2.703 -13.285 1.00 95.31 81 MET A C 1
ATOM 546 O O . MET A 1 81 ? 5.977 3.074 -13.908 1.00 95.31 81 MET A O 1
ATOM 550 N N . GLN A 1 82 ? 4.619 1.421 -13.245 1.00 94.81 82 GLN A N 1
ATOM 551 C CA . GLN A 1 82 ? 5.388 0.348 -13.880 1.00 94.81 82 GLN A CA 1
ATOM 552 C C . GLN A 1 82 ? 5.549 0.512 -15.410 1.00 94.81 82 GLN A C 1
ATOM 554 O O . GLN A 1 82 ? 6.687 0.451 -15.890 1.00 94.81 82 GLN A O 1
ATOM 559 N N . PRO A 1 83 ? 4.488 0.774 -16.202 1.00 93.69 83 PRO A N 1
ATOM 560 C CA . PRO A 1 83 ? 4.635 1.029 -17.634 1.00 93.69 83 PRO A CA 1
ATOM 561 C C . PRO A 1 83 ? 5.365 2.346 -17.923 1.00 93.69 83 PRO A C 1
ATOM 563 O O . PRO A 1 83 ? 6.099 2.420 -18.907 1.00 93.69 83 PRO A O 1
ATOM 566 N N . LEU A 1 84 ? 5.234 3.365 -17.065 1.00 93.31 84 LEU A N 1
ATOM 567 C CA . LEU A 1 84 ? 5.970 4.623 -17.221 1.00 93.31 84 LEU A CA 1
ATOM 568 C C . LEU A 1 84 ? 7.484 4.425 -17.046 1.00 93.31 84 LEU A C 1
ATOM 570 O O . LEU A 1 84 ? 8.270 4.940 -17.843 1.00 93.31 84 LEU A O 1
ATOM 574 N N . ALA A 1 85 ? 7.901 3.645 -16.046 1.00 93.50 85 ALA A N 1
ATOM 575 C CA . ALA A 1 85 ? 9.306 3.297 -15.849 1.00 93.50 85 ALA A CA 1
ATOM 576 C C . ALA A 1 85 ? 9.858 2.492 -17.038 1.00 93.50 85 ALA A C 1
ATOM 578 O O . ALA A 1 85 ? 10.933 2.805 -17.552 1.00 93.50 85 ALA A O 1
ATOM 579 N N . ALA A 1 86 ? 9.093 1.513 -17.533 1.00 94.88 86 ALA A N 1
ATOM 580 C CA . ALA A 1 86 ? 9.463 0.746 -18.722 1.00 94.88 86 ALA A CA 1
ATOM 581 C C . ALA A 1 86 ? 9.597 1.640 -19.970 1.00 94.88 86 ALA A C 1
ATOM 583 O O . ALA A 1 86 ? 10.563 1.507 -20.726 1.00 94.88 86 ALA A O 1
ATOM 584 N N . ALA A 1 87 ? 8.679 2.593 -20.155 1.00 95.06 87 ALA A N 1
ATOM 585 C CA . ALA A 1 87 ? 8.748 3.569 -21.236 1.00 95.06 87 ALA A CA 1
ATOM 586 C C . ALA A 1 87 ? 10.016 4.432 -21.133 1.00 95.06 87 ALA A C 1
ATOM 588 O O . ALA A 1 87 ? 10.741 4.565 -22.120 1.00 95.06 87 ALA A O 1
ATOM 589 N N . ALA A 1 88 ? 10.349 4.941 -19.945 1.00 94.75 88 ALA A N 1
ATOM 590 C CA . ALA A 1 88 ? 11.569 5.720 -19.734 1.00 94.75 88 ALA A CA 1
ATOM 591 C C . ALA A 1 88 ? 12.842 4.921 -20.077 1.00 94.75 88 ALA A C 1
ATOM 593 O O . ALA A 1 88 ? 13.705 5.416 -20.808 1.00 94.75 88 ALA A O 1
ATOM 594 N N . SER A 1 89 ? 12.939 3.664 -19.628 1.00 96.44 89 SER A N 1
ATOM 595 C CA . SER A 1 89 ? 14.059 2.780 -19.981 1.00 96.44 89 SER A CA 1
ATOM 596 C C . SER A 1 89 ? 14.131 2.496 -21.483 1.00 96.44 89 SER A C 1
ATOM 598 O O . SER A 1 89 ? 15.225 2.473 -22.048 1.00 96.44 89 SER A O 1
ATOM 600 N N . SER A 1 90 ? 12.985 2.325 -22.149 1.00 97.06 90 SER A N 1
ATOM 601 C CA . SER A 1 90 ? 12.930 2.100 -23.599 1.00 97.06 90 SER A CA 1
ATOM 602 C C . SER A 1 90 ? 13.427 3.311 -24.395 1.00 97.06 90 SER A C 1
ATOM 604 O O . SER A 1 90 ? 14.190 3.148 -25.345 1.00 97.06 90 SER A O 1
ATOM 606 N N . ILE A 1 91 ? 13.079 4.528 -23.961 1.00 96.94 91 ILE A N 1
ATOM 607 C CA . ILE A 1 91 ? 13.531 5.781 -24.580 1.00 96.94 91 ILE A CA 1
ATOM 608 C C . ILE A 1 91 ? 15.042 5.941 -24.397 1.00 96.94 91 ILE A C 1
ATOM 610 O O . ILE A 1 91 ? 15.748 6.252 -25.357 1.00 96.94 91 ILE A O 1
ATOM 614 N N . ALA A 1 92 ? 15.555 5.682 -23.190 1.00 96.44 92 ALA A N 1
ATOM 615 C CA . ALA A 1 92 ? 16.991 5.722 -22.927 1.00 96.44 92 ALA A CA 1
ATOM 616 C C . ALA A 1 92 ? 17.754 4.709 -23.800 1.00 96.44 92 ALA A C 1
ATOM 618 O O . ALA A 1 92 ? 18.757 5.058 -24.424 1.00 96.44 92 ALA A O 1
ATOM 619 N N . GLY A 1 93 ? 17.244 3.477 -23.909 1.00 96.62 93 GLY A N 1
ATOM 620 C CA . GLY A 1 93 ? 17.811 2.450 -24.783 1.00 96.62 93 GLY A CA 1
ATOM 621 C C . GLY A 1 93 ? 17.795 2.853 -26.260 1.00 96.62 93 GLY A C 1
ATOM 622 O O . GLY A 1 93 ? 18.801 2.689 -26.948 1.00 96.62 93 GLY A O 1
ATOM 623 N N . ALA A 1 94 ? 16.697 3.444 -26.738 1.00 96.38 94 ALA A N 1
ATOM 624 C CA . ALA A 1 94 ? 16.582 3.936 -28.109 1.00 96.38 94 ALA A CA 1
ATOM 625 C C . ALA A 1 94 ? 17.575 5.072 -28.409 1.00 96.38 94 ALA A C 1
ATOM 627 O O . ALA A 1 94 ? 18.188 5.077 -29.476 1.00 96.38 94 ALA A O 1
ATOM 628 N N . ALA A 1 95 ? 17.789 5.996 -27.467 1.00 96.00 95 ALA A N 1
ATOM 629 C CA . ALA A 1 95 ? 18.764 7.077 -27.619 1.00 96.00 95 ALA A CA 1
ATOM 630 C C . ALA A 1 95 ? 20.202 6.542 -27.738 1.00 9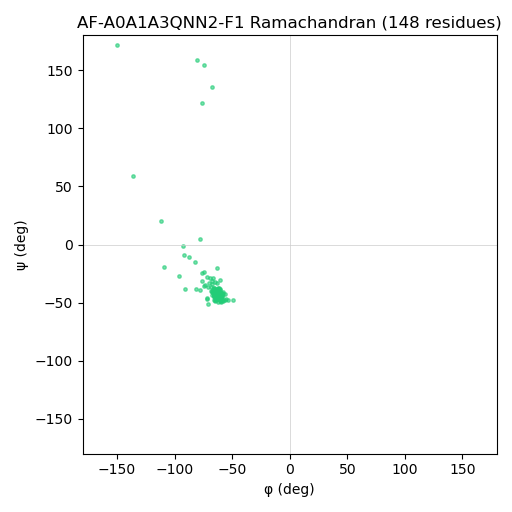6.00 95 ALA A C 1
ATOM 632 O O . ALA A 1 95 ? 20.951 6.962 -28.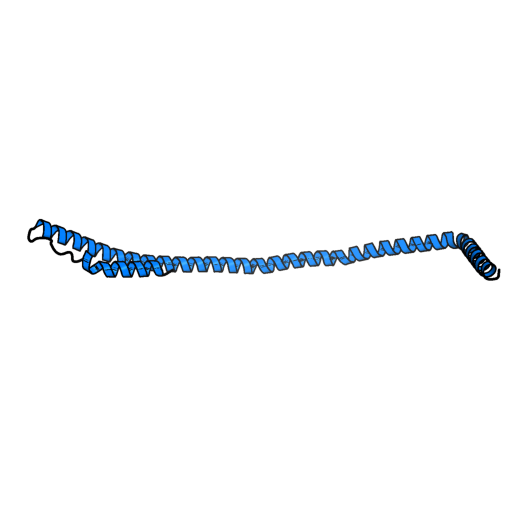621 1.00 96.00 95 ALA A O 1
ATOM 633 N N . VAL A 1 96 ? 20.574 5.567 -26.900 1.00 96.81 96 VAL A N 1
ATOM 634 C CA . VAL A 1 96 ? 21.884 4.900 -26.985 1.00 96.81 96 VAL A CA 1
ATOM 635 C C . VAL A 1 96 ? 22.021 4.131 -28.301 1.00 96.81 96 VAL A C 1
ATOM 637 O O . VAL A 1 96 ? 23.045 4.245 -28.976 1.00 96.81 96 VAL A O 1
ATOM 640 N N . ALA A 1 97 ? 20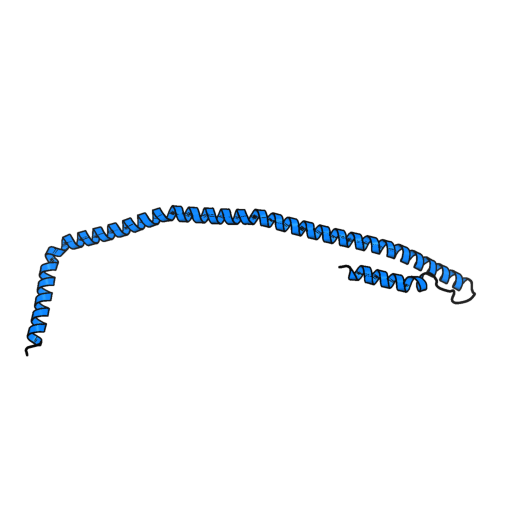.984 3.395 -28.709 1.00 96.94 97 ALA A N 1
ATOM 641 C CA . ALA A 1 97 ? 20.977 2.660 -29.970 1.00 96.94 97 ALA A CA 1
ATOM 642 C C . ALA A 1 97 ? 21.132 3.589 -31.186 1.00 96.94 97 ALA A C 1
ATOM 644 O O . ALA A 1 97 ? 21.858 3.248 -32.117 1.00 96.94 97 ALA A O 1
ATOM 645 N N . ALA A 1 98 ? 20.512 4.772 -31.158 1.00 96.31 98 ALA A N 1
ATOM 646 C CA . ALA A 1 98 ? 20.638 5.784 -32.205 1.00 96.31 98 ALA A CA 1
ATOM 647 C C . ALA A 1 98 ? 22.032 6.439 -32.243 1.00 96.31 98 ALA A C 1
ATOM 649 O O . ALA A 1 98 ? 22.523 6.770 -33.322 1.00 96.31 98 ALA A O 1
ATOM 650 N N . ALA A 1 99 ? 22.694 6.597 -31.093 1.00 97.31 99 ALA A N 1
ATOM 651 C CA . ALA A 1 99 ? 24.053 7.139 -31.016 1.00 97.31 99 ALA A CA 1
ATOM 652 C C . ALA A 1 99 ? 25.128 6.125 -31.451 1.00 97.31 99 ALA A C 1
ATOM 654 O O . ALA A 1 99 ? 26.155 6.506 -32.017 1.00 97.31 99 ALA A O 1
ATOM 655 N N . ASN A 1 100 ? 24.893 4.829 -31.226 1.00 97.50 100 ASN A N 1
ATOM 656 C CA . ASN A 1 100 ? 25.853 3.766 -31.521 1.00 97.50 100 ASN A CA 1
ATOM 657 C C . ASN A 1 100 ? 26.388 3.753 -32.974 1.00 97.50 100 ASN A C 1
ATOM 659 O O . ASN A 1 100 ? 27.607 3.692 -33.132 1.00 97.50 100 ASN A O 1
ATOM 663 N N . PRO A 1 101 ? 25.575 3.857 -34.049 1.00 97.44 101 PRO A N 1
ATOM 664 C CA . PRO A 1 101 ? 26.101 3.878 -35.417 1.00 97.44 101 PRO A CA 1
ATOM 665 C C . PRO A 1 101 ? 26.995 5.093 -35.694 1.00 97.44 101 PRO A C 1
ATOM 667 O O . PRO A 1 101 ? 27.970 4.966 -36.430 1.00 97.44 101 PRO A O 1
ATOM 670 N N . VAL A 1 102 ? 26.717 6.247 -35.076 1.00 97.25 102 VAL A N 1
ATOM 671 C CA . VAL A 1 102 ? 27.552 7.453 -35.208 1.00 97.25 102 VAL A CA 1
ATOM 672 C C . VAL A 1 102 ? 28.916 7.228 -34.555 1.00 97.25 102 VAL A C 1
ATOM 674 O O . VAL A 1 102 ? 29.948 7.541 -35.148 1.00 97.25 102 VAL A O 1
ATOM 677 N N . VAL A 1 103 ? 28.933 6.625 -33.363 1.00 97.88 103 VAL A N 1
ATOM 678 C CA . VAL A 1 103 ? 30.172 6.261 -32.659 1.00 97.88 103 VAL A CA 1
ATOM 679 C C . VAL A 1 103 ? 30.965 5.217 -33.448 1.00 97.88 103 VAL A C 1
ATOM 681 O O . VAL A 1 103 ? 32.182 5.346 -33.580 1.00 97.88 103 VAL A O 1
ATOM 684 N N . GLN A 1 104 ? 30.301 4.202 -34.003 1.00 97.38 104 GLN A N 1
ATOM 685 C CA . GLN A 1 104 ? 30.942 3.165 -34.819 1.00 97.38 104 GLN A CA 1
ATOM 686 C C . GLN A 1 104 ? 31.542 3.740 -36.104 1.00 97.38 104 GLN A C 1
ATOM 688 O O . GLN A 1 104 ? 32.690 3.448 -36.427 1.00 97.38 104 GLN A O 1
ATOM 693 N N . TRP A 1 105 ? 30.810 4.613 -36.797 1.00 97.06 105 TRP A N 1
ATOM 694 C CA . TRP A 1 105 ? 31.320 5.311 -37.975 1.00 97.06 105 TRP A CA 1
ATOM 695 C C . TRP A 1 105 ? 32.556 6.160 -37.651 1.00 97.06 105 TRP A C 1
ATOM 697 O O . TRP A 1 105 ? 33.554 6.080 -38.365 1.00 97.06 105 TRP A O 1
ATOM 707 N N . PHE A 1 106 ? 32.528 6.924 -36.553 1.00 97.88 106 PHE A N 1
ATOM 708 C CA . PHE A 1 106 ? 33.665 7.752 -36.144 1.00 97.88 106 PHE A CA 1
ATOM 709 C C . PHE A 1 106 ? 34.899 6.909 -35.787 1.00 97.88 106 PHE A C 1
ATOM 711 O O . PHE A 1 106 ? 36.007 7.225 -36.216 1.00 97.88 106 PHE A O 1
ATOM 718 N N . ASN A 1 107 ? 34.715 5.804 -35.057 1.00 98.06 107 ASN A N 1
ATOM 719 C CA . ASN A 1 107 ? 35.804 4.865 -34.775 1.00 98.06 107 ASN A CA 1
ATOM 720 C C . ASN A 1 107 ? 36.351 4.224 -36.059 1.00 98.06 107 ASN A C 1
ATOM 722 O O . ASN A 1 107 ? 37.566 4.109 -36.204 1.00 98.06 107 ASN A O 1
ATOM 726 N N . GLY A 1 108 ? 35.479 3.865 -37.005 1.00 97.75 108 GLY A N 1
ATOM 727 C CA . GLY A 1 108 ? 35.880 3.375 -38.325 1.00 97.75 108 GLY A CA 1
ATOM 728 C C . GLY A 1 108 ? 36.750 4.387 -39.068 1.00 97.75 108 GLY A C 1
ATOM 729 O O . GLY A 1 108 ? 37.843 4.042 -39.507 1.00 97.75 108 GLY A O 1
ATOM 730 N N . LEU A 1 109 ? 36.337 5.658 -39.098 1.00 97.69 109 LEU A N 1
ATOM 731 C CA . LEU A 1 109 ? 37.134 6.737 -39.686 1.00 97.69 109 LEU A CA 1
ATOM 732 C C . LEU A 1 109 ? 38.513 6.880 -39.036 1.00 97.69 109 LEU A C 1
ATOM 734 O O . LEU A 1 109 ? 39.501 7.066 -39.744 1.00 97.69 109 LEU A O 1
ATOM 738 N N . LEU A 1 110 ? 38.600 6.801 -37.706 1.00 97.81 110 LEU A N 1
ATOM 739 C CA . LEU A 1 110 ? 39.886 6.868 -37.008 1.00 97.81 110 LEU A CA 1
ATOM 740 C C . LEU A 1 110 ? 40.809 5.706 -37.403 1.00 97.81 110 LEU A C 1
ATOM 742 O O . LEU A 1 110 ? 41.994 5.928 -37.659 1.00 97.81 110 LEU A O 1
ATOM 746 N N . VAL A 1 111 ? 40.268 4.489 -37.502 1.00 98.12 111 VAL A N 1
ATOM 747 C CA . VAL A 1 111 ? 41.019 3.299 -37.936 1.00 98.12 111 VAL A CA 1
ATOM 748 C C . VAL A 1 111 ? 41.457 3.425 -39.396 1.00 98.12 111 VAL A C 1
ATOM 750 O O . VAL A 1 111 ? 42.614 3.147 -39.717 1.00 98.12 111 VAL A O 1
ATOM 753 N N . ASP A 1 112 ? 40.573 3.891 -40.276 1.00 97.38 112 ASP A N 1
ATOM 754 C CA . ASP A 1 112 ? 40.878 4.101 -41.692 1.00 97.38 112 ASP A CA 1
ATOM 755 C C . ASP A 1 112 ? 41.974 5.154 -41.882 1.00 97.38 112 ASP A C 1
ATOM 757 O O . ASP A 1 112 ? 42.907 4.941 -42.661 1.00 97.38 112 ASP A O 1
ATOM 761 N N . LEU A 1 113 ? 41.925 6.255 -41.123 1.00 97.19 113 LEU A N 1
ATOM 762 C CA . LEU A 1 113 ? 42.979 7.271 -41.119 1.00 97.19 113 LEU A CA 1
ATOM 763 C C . LEU A 1 113 ? 44.311 6.702 -40.627 1.00 97.19 113 LEU A C 1
ATOM 765 O O . LEU A 1 113 ? 45.344 6.950 -41.250 1.00 97.19 113 LEU A O 1
ATOM 769 N N . GLN A 1 114 ? 44.309 5.908 -39.556 1.00 96.19 114 GLN A N 1
ATOM 770 C CA . GLN A 1 114 ? 45.529 5.282 -39.045 1.00 96.19 114 GLN A CA 1
ATOM 771 C C . GLN A 1 114 ? 46.136 4.301 -40.060 1.00 96.19 114 GLN A C 1
ATOM 773 O O . GLN A 1 114 ? 47.351 4.314 -40.282 1.00 96.19 114 GLN A O 1
ATOM 778 N N . ASN A 1 115 ? 45.301 3.508 -40.733 1.00 96.62 115 ASN A N 1
ATOM 779 C CA . ASN A 1 115 ? 45.732 2.616 -41.808 1.00 96.62 115 ASN A CA 1
ATOM 780 C C . ASN A 1 115 ? 46.283 3.393 -43.010 1.00 96.62 115 ASN A C 1
ATOM 782 O O . ASN A 1 115 ? 47.310 3.007 -43.572 1.00 96.62 115 ASN A O 1
ATOM 786 N N . LEU A 1 116 ? 45.640 4.498 -43.400 1.00 97.00 116 LEU A N 1
ATOM 787 C CA . LEU A 1 116 ? 46.113 5.352 -44.489 1.00 97.00 116 LEU A CA 1
ATOM 788 C C . LEU A 1 116 ? 47.475 5.971 -44.161 1.00 97.00 116 LEU A C 1
ATOM 790 O O . LEU A 1 116 ? 48.374 5.922 -45.000 1.00 97.00 116 LEU A O 1
ATOM 794 N N . ILE A 1 117 ? 47.652 6.488 -42.941 1.00 96.56 117 ILE A N 1
ATOM 795 C CA . ILE A 1 117 ? 48.935 7.022 -42.462 1.00 96.56 117 ILE A CA 1
ATOM 796 C C . ILE A 1 117 ? 50.005 5.927 -42.495 1.00 96.56 117 ILE A C 1
ATOM 798 O O . ILE A 1 117 ? 51.077 6.146 -43.054 1.00 96.56 117 ILE A O 1
ATOM 802 N N . GLY A 1 118 ? 49.719 4.736 -41.961 1.00 94.94 118 GLY A N 1
ATOM 803 C CA . GLY A 1 118 ? 50.665 3.616 -41.966 1.00 94.94 118 GLY A CA 1
ATOM 804 C C . GLY A 1 118 ? 51.089 3.205 -43.380 1.00 94.94 118 GLY A C 1
ATOM 805 O O . GLY A 1 118 ? 52.280 3.042 -43.647 1.00 94.94 118 GLY A O 1
ATOM 806 N N . ARG A 1 119 ? 50.134 3.115 -44.314 1.00 93.50 119 ARG A N 1
ATOM 807 C CA . ARG A 1 119 ? 50.408 2.821 -45.732 1.00 93.50 119 ARG A CA 1
ATOM 808 C C . ARG A 1 119 ? 51.221 3.922 -46.404 1.00 93.50 119 ARG A C 1
ATOM 810 O O . ARG A 1 119 ? 52.133 3.612 -47.166 1.00 93.50 119 ARG A O 1
ATOM 817 N N . PHE A 1 120 ? 50.906 5.183 -46.124 1.00 95.00 120 PHE A N 1
ATOM 818 C CA . PHE A 1 120 ? 51.640 6.326 -46.657 1.00 95.00 120 PHE A CA 1
ATOM 819 C C . PHE A 1 120 ? 53.089 6.344 -46.157 1.00 95.00 120 PHE A C 1
ATOM 821 O O . PHE A 1 120 ? 54.009 6.462 -46.962 1.00 95.00 120 PHE A O 1
ATOM 828 N N . LEU A 1 121 ? 53.303 6.162 -44.850 1.00 93.25 121 LEU A N 1
ATOM 829 C CA . LEU A 1 121 ? 54.643 6.094 -44.261 1.00 93.25 121 LEU A CA 1
ATOM 830 C C . LEU A 1 121 ? 55.436 4.904 -44.808 1.00 93.25 121 LEU A C 1
ATOM 832 O O . LEU A 1 121 ? 56.592 5.070 -45.186 1.00 93.25 121 LEU A O 1
ATOM 836 N N . PHE A 1 122 ? 54.818 3.724 -44.913 1.00 90.12 122 PHE A N 1
ATOM 837 C CA . PHE A 1 122 ? 55.467 2.568 -45.526 1.00 90.12 122 PHE A CA 1
ATOM 838 C C . PHE A 1 122 ? 55.885 2.871 -46.967 1.00 90.12 122 PHE A C 1
ATOM 840 O O . PHE A 1 122 ? 57.041 2.676 -47.313 1.00 90.12 122 PHE A O 1
ATOM 847 N N . PHE A 1 123 ? 54.996 3.427 -47.790 1.00 92.75 123 PHE A N 1
ATOM 848 C CA . PHE A 1 123 ? 55.326 3.779 -49.171 1.00 92.75 123 PHE A CA 1
ATOM 849 C C . PHE A 1 123 ? 56.453 4.823 -49.272 1.00 92.75 123 PHE A C 1
ATOM 851 O O . PHE A 1 123 ? 57.303 4.724 -50.155 1.00 92.75 123 PHE A O 1
ATOM 858 N N . LEU A 1 124 ? 56.490 5.800 -48.359 1.00 93.06 124 LEU A N 1
ATOM 859 C CA . LEU A 1 124 ? 57.500 6.860 -48.353 1.00 93.06 124 LEU A CA 1
ATOM 860 C C . LEU A 1 124 ? 58.896 6.354 -47.951 1.00 93.06 124 LEU A C 1
ATOM 862 O O . LEU A 1 124 ? 59.893 6.832 -48.490 1.00 93.06 124 LEU A O 1
ATOM 866 N N . PHE A 1 125 ? 58.977 5.400 -47.018 1.00 89.44 125 PHE A N 1
ATOM 867 C CA . PHE A 1 125 ? 60.245 4.963 -46.419 1.00 89.44 125 PHE A CA 1
ATOM 868 C C . PHE A 1 125 ? 60.714 3.559 -46.836 1.00 89.44 125 PHE A C 1
ATOM 870 O O . PHE A 1 125 ? 61.909 3.280 -4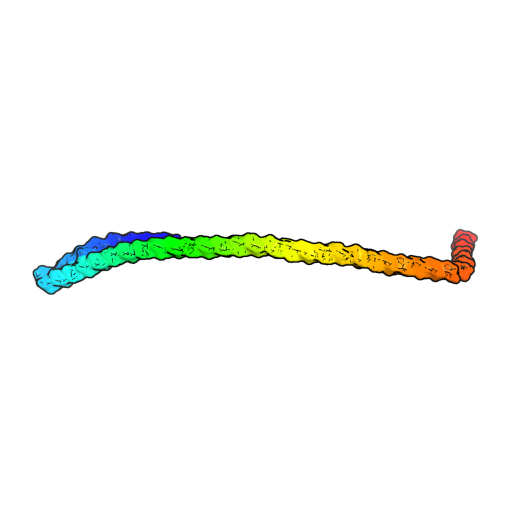6.728 1.00 89.44 125 PHE A O 1
ATOM 877 N N . ALA A 1 126 ? 59.836 2.694 -47.355 1.00 89.50 126 ALA A N 1
ATOM 878 C CA . ALA A 1 126 ? 60.179 1.354 -47.847 1.00 89.50 126 ALA A CA 1
ATOM 879 C C . ALA A 1 126 ? 61.380 1.319 -48.814 1.00 89.50 126 ALA A C 1
ATOM 881 O O . ALA A 1 126 ? 62.302 0.551 -48.547 1.00 89.50 126 ALA A O 1
ATOM 882 N N . PRO A 1 127 ? 61.485 2.174 -49.859 1.00 89.12 127 PRO A N 1
ATOM 883 C CA . PRO A 1 127 ? 62.618 2.101 -50.790 1.00 89.12 127 PRO A CA 1
ATOM 884 C C . PRO A 1 127 ? 63.981 2.380 -50.134 1.00 89.12 127 PRO A C 1
ATOM 886 O O . PRO A 1 127 ? 65.013 1.987 -50.674 1.00 89.12 127 PRO A O 1
ATOM 889 N N . ILE A 1 128 ? 63.998 3.047 -48.975 1.00 87.00 128 ILE A N 1
ATOM 890 C CA . ILE A 1 128 ? 65.216 3.327 -48.205 1.00 87.00 128 ILE A CA 1
ATOM 891 C C . ILE A 1 128 ? 65.479 2.211 -47.182 1.00 87.00 128 ILE A C 1
ATOM 893 O O . ILE A 1 128 ? 66.631 1.827 -46.979 1.00 87.00 128 ILE A O 1
ATOM 897 N N . LEU A 1 129 ? 64.435 1.672 -46.542 1.00 84.19 129 LEU A N 1
ATOM 898 C CA . LEU A 1 129 ? 64.563 0.644 -45.503 1.00 84.19 129 LEU A CA 1
ATOM 899 C C . LEU A 1 129 ? 64.820 -0.761 -46.064 1.00 84.19 129 LEU A C 1
ATOM 901 O O . LEU A 1 129 ? 65.633 -1.490 -45.498 1.00 84.19 129 LEU A O 1
ATOM 905 N N . ASP A 1 130 ? 64.174 -1.139 -47.167 1.00 91.44 130 ASP A N 1
ATOM 906 C CA . ASP A 1 130 ? 64.259 -2.483 -47.754 1.00 91.44 130 ASP A CA 1
ATOM 907 C C . ASP A 1 130 ? 65.698 -2.947 -48.057 1.00 91.44 130 ASP A C 1
ATOM 909 O O . ASP A 1 130 ? 66.052 -4.061 -47.655 1.00 91.44 130 ASP A O 1
ATOM 913 N N . PRO A 1 131 ? 66.583 -2.149 -48.698 1.00 90.12 131 PRO A N 1
ATOM 914 C CA . PRO A 1 131 ? 67.965 -2.578 -48.916 1.00 90.12 131 PRO A CA 1
ATOM 915 C C . PRO A 1 131 ? 68.745 -2.752 -47.603 1.00 90.12 131 PRO A C 1
ATOM 917 O O . PRO A 1 131 ? 69.590 -3.643 -47.513 1.00 90.12 131 PRO A O 1
ATOM 920 N N . ILE A 1 132 ? 68.449 -1.954 -46.571 1.00 87.31 132 ILE A N 1
ATOM 921 C CA . ILE A 1 132 ? 69.105 -2.037 -45.257 1.00 87.31 132 ILE A CA 1
ATOM 922 C C . ILE A 1 132 ? 68.650 -3.300 -44.517 1.00 87.31 132 ILE A C 1
ATOM 924 O O . ILE A 1 132 ? 69.487 -4.056 -44.021 1.00 87.31 132 ILE A O 1
ATOM 928 N N . ILE A 1 133 ? 67.340 -3.561 -44.484 1.00 88.19 133 ILE A N 1
ATOM 929 C CA . ILE A 1 133 ? 66.751 -4.742 -43.841 1.00 88.19 133 ILE A CA 1
ATOM 930 C C . ILE A 1 133 ? 67.255 -6.022 -44.515 1.00 88.19 133 ILE A C 1
ATOM 932 O O . ILE A 1 133 ? 67.721 -6.931 -43.828 1.00 88.19 133 ILE A O 1
ATOM 936 N N . ASN A 1 134 ? 67.236 -6.078 -45.850 1.00 90.56 134 ASN A N 1
ATOM 937 C CA . ASN A 1 134 ? 67.704 -7.245 -46.600 1.00 90.56 134 ASN A CA 1
ATOM 938 C C . ASN A 1 134 ? 69.216 -7.476 -46.436 1.00 90.56 134 ASN A C 1
ATOM 940 O O . ASN A 1 134 ? 69.655 -8.622 -46.327 1.00 90.56 134 ASN A O 1
ATOM 944 N N . SER A 1 135 ? 70.015 -6.406 -46.370 1.00 90.50 135 SER A N 1
ATOM 945 C CA . SER A 1 135 ? 71.457 -6.496 -46.103 1.00 90.50 135 SER A CA 1
ATOM 946 C C . SER A 1 135 ? 71.742 -7.049 -44.703 1.00 90.50 135 SER A C 1
ATOM 948 O O . SER A 1 135 ? 72.542 -7.974 -44.553 1.00 90.50 135 SER A O 1
ATOM 950 N N . LEU A 1 136 ? 71.034 -6.555 -43.681 1.00 88.31 136 LEU A N 1
ATOM 951 C CA . LEU A 1 136 ? 71.182 -7.026 -42.304 1.00 88.31 136 LEU A CA 1
ATOM 952 C C . LEU A 1 136 ? 70.729 -8.487 -42.150 1.00 88.31 136 LEU A C 1
ATOM 954 O O . LEU A 1 136 ? 71.424 -9.286 -41.524 1.00 88.31 136 LEU A O 1
ATOM 958 N N . ALA A 1 137 ? 69.602 -8.856 -42.765 1.00 92.25 137 ALA A N 1
ATOM 959 C CA . ALA A 1 137 ? 69.091 -10.224 -42.761 1.00 92.25 137 ALA A CA 1
ATOM 960 C C . ALA A 1 137 ? 70.079 -11.205 -43.417 1.00 92.25 137 ALA A C 1
ATOM 962 O O . ALA A 1 137 ? 70.373 -12.254 -42.842 1.00 92.25 137 ALA A O 1
ATOM 963 N N . ASN A 1 138 ? 70.661 -10.841 -44.565 1.00 92.19 138 ASN A N 1
ATOM 964 C CA . ASN A 1 138 ? 71.690 -11.650 -45.223 1.00 92.19 138 ASN A CA 1
ATOM 965 C C . ASN A 1 138 ? 72.990 -11.725 -44.410 1.00 92.19 138 ASN A C 1
ATOM 967 O O . ASN A 1 138 ? 73.602 -12.795 -44.346 1.00 92.19 138 ASN A O 1
ATOM 971 N N . ALA A 1 139 ? 73.409 -10.632 -43.762 1.00 90.19 139 ALA A N 1
ATOM 972 C CA . ALA A 1 139 ? 74.589 -10.624 -42.898 1.00 90.19 139 ALA A CA 1
ATOM 973 C C . ALA A 1 139 ? 74.417 -11.576 -41.701 1.00 90.19 139 ALA A C 1
ATOM 975 O O . ALA A 1 139 ? 75.313 -12.369 -41.409 1.00 90.19 139 ALA A O 1
ATOM 976 N N . ILE A 1 140 ? 73.242 -11.559 -41.063 1.00 87.19 140 ILE A N 1
ATOM 977 C CA . ILE A 1 140 ? 72.901 -12.465 -39.958 1.00 87.19 140 ILE A CA 1
ATOM 978 C C . ILE A 1 140 ? 72.822 -13.919 -40.445 1.00 87.19 140 ILE A C 1
ATOM 980 O O . ILE A 1 140 ? 73.436 -14.794 -39.836 1.00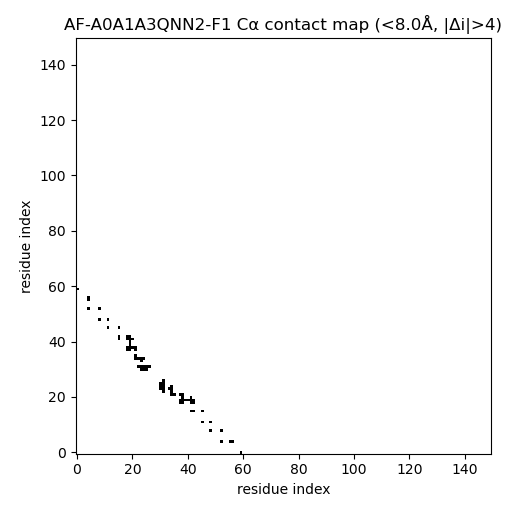 87.19 140 ILE A O 1
ATOM 984 N N . ALA A 1 141 ? 72.125 -14.192 -41.552 1.00 90.94 141 ALA A N 1
ATOM 985 C CA . ALA A 1 141 ? 72.013 -15.543 -42.108 1.00 90.94 141 ALA A CA 1
ATOM 986 C C . ALA A 1 141 ? 73.391 -16.135 -42.449 1.00 90.94 141 ALA A C 1
ATOM 988 O O . ALA A 1 141 ? 73.682 -17.286 -42.123 1.00 90.94 141 ALA A O 1
ATOM 989 N N . THR A 1 142 ? 74.270 -15.321 -43.035 1.00 90.88 142 THR A N 1
ATOM 990 C CA . THR A 1 142 ? 75.644 -15.724 -43.357 1.00 90.88 142 THR A CA 1
ATOM 991 C C . THR A 1 142 ? 76.459 -15.990 -42.091 1.00 90.88 142 THR A C 1
ATOM 993 O O . THR A 1 142 ? 77.163 -16.997 -42.026 1.00 90.88 142 THR A O 1
ATOM 996 N N . ALA A 1 143 ? 76.338 -15.144 -41.063 1.00 84.88 143 ALA A N 1
ATOM 997 C CA . ALA A 1 143 ? 77.030 -15.333 -39.787 1.00 84.88 143 ALA A CA 1
ATOM 998 C C . ALA A 1 143 ? 76.590 -16.616 -39.059 1.00 84.88 143 ALA A C 1
ATOM 1000 O O . ALA A 1 143 ? 77.432 -17.327 -38.512 1.00 84.88 143 ALA A O 1
ATOM 1001 N N . ILE A 1 144 ? 75.295 -16.952 -39.097 1.00 85.56 144 ILE A N 1
ATOM 1002 C CA . ILE A 1 144 ? 74.760 -18.194 -38.516 1.00 85.56 144 ILE A CA 1
ATOM 1003 C C . ILE A 1 144 ? 75.315 -19.419 -39.251 1.00 85.56 144 ILE A C 1
ATOM 1005 O O . ILE A 1 144 ? 75.823 -20.338 -38.610 1.00 85.56 144 ILE A O 1
ATOM 1009 N N . VAL A 1 145 ? 75.269 -19.428 -40.588 1.00 85.31 145 VAL A N 1
ATOM 1010 C CA . VAL A 1 145 ? 75.798 -20.539 -41.398 1.00 85.31 145 VAL A CA 1
ATOM 1011 C C . VAL A 1 145 ? 77.300 -20.712 -41.163 1.00 85.31 145 VAL A C 1
ATOM 1013 O O . VAL A 1 145 ? 77.758 -21.822 -40.923 1.00 85.31 145 VAL A O 1
ATOM 1016 N N . GLN A 1 146 ? 78.075 -19.626 -41.157 1.00 81.31 146 GLN A N 1
ATOM 1017 C CA . GLN A 1 146 ? 79.523 -19.696 -40.929 1.00 81.31 146 GLN A CA 1
ATOM 1018 C C . GLN A 1 146 ? 79.903 -20.087 -39.493 1.00 81.31 146 GLN A C 1
ATOM 1020 O O . GLN A 1 146 ? 80.956 -20.690 -39.295 1.00 81.31 146 GLN A O 1
ATOM 1025 N N . GLY A 1 147 ? 79.072 -19.760 -38.501 1.00 73.62 147 GLY A N 1
ATOM 1026 C CA . GLY A 1 147 ? 79.265 -20.175 -37.110 1.00 73.62 147 GLY A CA 1
ATOM 1027 C C . GLY A 1 147 ? 78.943 -21.650 -36.848 1.00 73.62 147 GLY A C 1
ATOM 1028 O O . GLY A 1 147 ? 79.489 -22.221 -35.914 1.00 73.62 147 GLY A O 1
ATOM 1029 N N . LEU A 1 148 ? 78.101 -22.275 -37.676 1.00 60.62 148 LEU A N 1
ATOM 1030 C CA . LEU A 1 148 ? 77.731 -23.696 -37.581 1.00 60.62 148 LEU A CA 1
ATOM 1031 C C . LEU A 1 148 ? 78.753 -24.658 -38.216 1.00 60.62 148 LEU A C 1
ATOM 1033 O O . LEU A 1 148 ? 78.688 -25.856 -37.958 1.00 60.62 148 LEU A O 1
ATOM 1037 N N . PHE A 1 149 ? 79.683 -24.156 -39.035 1.00 57.47 149 PHE A N 1
ATOM 1038 C CA . PHE A 1 149 ? 80.699 -24.955 -39.742 1.00 57.47 149 PHE A CA 1
ATOM 1039 C C . PHE A 1 149 ? 82.140 -24.719 -39.241 1.00 57.47 149 PHE A C 1
ATOM 1041 O O . PHE A 1 149 ? 83.095 -25.011 -39.965 1.00 57.47 149 PHE A O 1
ATOM 1048 N N . LYS A 1 150 ? 82.312 -24.193 -38.021 1.00 53.81 150 LYS A N 1
ATOM 1049 C CA . LYS A 1 150 ? 83.603 -24.092 -37.320 1.00 53.81 150 LYS A CA 1
ATOM 1050 C C . LYS A 1 150 ? 83.619 -24.944 -36.061 1.00 53.81 150 LYS A C 1
ATOM 1052 O O . LYS A 1 150 ? 82.555 -25.043 -35.416 1.00 53.81 150 LYS A O 1
#

pLDDT: mean 92.48, std 7.67, range [53.78, 98.12]